Protein AF-A0A395D2Q2-F1 (afdb_monomer_lite)

Foldseek 3Di:
DDDDPQPFFKAFPVRHTDRPVVVVVVVAAEAEEADAPPDPVNVVCLVVLVVCCVPPVPRYHYEYEHNDQVRVVVRQVNVVVSVHPYGYIYGNVNSVVVVVVDD

pLDDT: mean 86.37, std 10.66, range [44.78, 95.06]

Structure (mmCIF, N/CA/C/O backbone):
data_AF-A0A395D2Q2-F1
#
_entry.id   AF-A0A395D2Q2-F1
#
loop_
_atom_site.group_PDB
_atom_site.id
_atom_site.type_symbol
_atom_site.label_atom_id
_atom_site.label_alt_id
_atom_site.label_comp_id
_atom_site.label_asym_id
_atom_site.label_entity_id
_atom_site.label_seq_id
_atom_site.pdbx_PDB_ins_code
_atom_site.Cartn_x
_atom_site.Cartn_y
_atom_site.Cartn_z
_atom_site.occupancy
_atom_site.B_iso_or_equiv
_atom_site.auth_seq_id
_atom_site.auth_comp_id
_atom_site.auth_asym_id
_atom_site.auth_atom_id
_atom_site.pdbx_PDB_model_num
ATOM 1 N N . MET A 1 1 ? -19.611 1.792 -16.789 1.00 51.69 1 MET A N 1
ATOM 2 C CA . MET A 1 1 ? -18.724 0.794 -16.148 1.00 51.69 1 MET A CA 1
ATOM 3 C C . MET A 1 1 ? -18.479 1.240 -14.713 1.00 51.69 1 MET A C 1
ATOM 5 O O . MET A 1 1 ? -18.199 2.417 -14.525 1.00 51.69 1 MET A O 1
ATOM 9 N N . LYS A 1 2 ? -18.656 0.374 -13.706 1.00 56.56 2 LYS A N 1
ATOM 10 C CA . LYS A 1 2 ? -18.313 0.705 -12.311 1.00 56.56 2 LYS A CA 1
ATOM 11 C C . LYS A 1 2 ? -16.907 0.176 -12.039 1.00 56.56 2 LYS A C 1
ATOM 13 O O . LYS A 1 2 ? -16.739 -1.032 -11.963 1.00 56.56 2 LYS A O 1
ATOM 18 N N . ALA A 1 3 ? -15.920 1.061 -11.932 1.00 78.12 3 ALA A N 1
ATOM 19 C CA . ALA A 1 3 ? -14.590 0.679 -11.470 1.00 78.12 3 ALA A CA 1
ATOM 20 C C . ALA A 1 3 ? -14.652 0.377 -9.963 1.00 78.12 3 ALA A C 1
ATOM 22 O O . ALA A 1 3 ? -15.213 1.167 -9.200 1.00 78.12 3 ALA A O 1
ATOM 23 N N . SER A 1 4 ? -14.118 -0.769 -9.537 1.00 85.81 4 SER A N 1
ATOM 24 C CA . SER A 1 4 ? -14.085 -1.187 -8.133 1.00 85.81 4 SER A CA 1
ATOM 25 C C . SER A 1 4 ? -12.688 -1.641 -7.740 1.00 85.81 4 SER A C 1
ATOM 27 O O . SER A 1 4 ? -12.074 -2.428 -8.454 1.00 85.81 4 SER A O 1
ATOM 29 N N . LEU A 1 5 ? -12.226 -1.227 -6.556 1.00 85.31 5 LEU A N 1
ATOM 30 C CA . LEU A 1 5 ? -10.975 -1.723 -5.971 1.00 85.31 5 LEU A CA 1
ATOM 31 C C . LEU A 1 5 ? -10.983 -3.249 -5.773 1.00 85.31 5 LEU A C 1
ATOM 33 O O . LEU A 1 5 ? -9.931 -3.869 -5.786 1.00 85.31 5 LEU A O 1
ATOM 37 N N . ARG A 1 6 ? -12.161 -3.876 -5.641 1.00 86.19 6 ARG A N 1
ATOM 38 C CA . ARG A 1 6 ? -12.294 -5.339 -5.503 1.00 86.19 6 ARG A CA 1
ATOM 39 C C . ARG A 1 6 ? -11.910 -6.114 -6.767 1.00 86.19 6 ARG A C 1
ATOM 41 O O . ARG A 1 6 ? -11.826 -7.331 -6.710 1.00 86.19 6 ARG A O 1
ATOM 48 N N . GLN A 1 7 ? -11.758 -5.431 -7.897 1.00 87.44 7 GLN A N 1
ATOM 49 C CA . GLN A 1 7 ? -11.493 -6.040 -9.202 1.00 87.44 7 GLN A CA 1
ATOM 50 C C . GLN A 1 7 ? -10.084 -5.715 -9.715 1.00 87.44 7 GLN A C 1
ATOM 52 O O . GLN A 1 7 ? -9.802 -5.926 -10.888 1.00 87.44 7 GLN A O 1
ATOM 57 N N . ILE A 1 8 ? -9.220 -5.154 -8.865 1.00 86.31 8 ILE A N 1
ATOM 58 C CA . ILE A 1 8 ? -7.845 -4.816 -9.233 1.00 86.31 8 ILE A CA 1
ATOM 59 C C . ILE A 1 8 ? -6.948 -6.010 -8.928 1.00 86.31 8 ILE A C 1
ATOM 61 O O . ILE A 1 8 ? -6.940 -6.510 -7.805 1.00 86.31 8 ILE A O 1
ATOM 65 N N . GLU A 1 9 ? -6.167 -6.422 -9.922 1.00 87.56 9 GLU A N 1
ATOM 66 C CA . GLU A 1 9 ? -5.121 -7.423 -9.752 1.00 87.56 9 GLU A CA 1
ATOM 67 C C . GLU A 1 9 ? -3.842 -6.756 -9.242 1.00 87.56 9 GLU A C 1
ATOM 69 O O . GLU A 1 9 ? -3.196 -5.967 -9.940 1.00 87.56 9 GLU A O 1
ATOM 74 N N . LEU A 1 10 ? -3.507 -7.069 -7.994 1.00 90.44 10 LEU A N 1
ATOM 75 C CA . LEU A 1 10 ? -2.259 -6.688 -7.352 1.00 90.44 10 LEU A CA 1
ATOM 76 C C . LEU A 1 10 ? -1.411 -7.930 -7.112 1.00 90.44 10 LEU A C 1
ATOM 78 O O . LEU A 1 10 ? -1.915 -9.055 -7.077 1.00 90.44 10 LEU A O 1
ATOM 82 N N . VAL A 1 11 ? -0.119 -7.715 -6.932 1.00 91.12 11 VAL A N 1
ATOM 83 C CA . VAL A 1 11 ? 0.859 -8.774 -6.702 1.00 91.12 11 VAL A CA 1
ATOM 84 C C . VAL A 1 11 ? 1.832 -8.365 -5.614 1.00 91.12 11 VAL A C 1
ATOM 86 O O . VAL A 1 11 ? 2.157 -7.185 -5.484 1.00 91.12 11 VAL A O 1
ATOM 89 N N . ASP A 1 12 ? 2.290 -9.339 -4.840 1.00 89.56 12 ASP A N 1
ATOM 90 C CA . ASP A 1 12 ? 3.228 -9.100 -3.750 1.00 89.56 12 ASP A CA 1
ATOM 91 C C . ASP A 1 12 ? 4.695 -9.108 -4.204 1.00 89.56 12 ASP A C 1
ATOM 93 O O . ASP A 1 12 ? 5.014 -9.310 -5.378 1.00 89.56 12 ASP A O 1
ATOM 97 N N . GLU A 1 13 ? 5.611 -8.918 -3.250 1.00 86.44 13 GLU A N 1
ATOM 98 C CA . GLU A 1 13 ? 7.060 -8.931 -3.502 1.00 86.44 13 GLU A CA 1
ATOM 99 C C . GLU A 1 13 ? 7.567 -10.253 -4.118 1.00 86.44 13 GLU A C 1
ATOM 101 O O . GLU A 1 13 ? 8.651 -10.279 -4.700 1.00 86.44 13 GLU A O 1
ATOM 106 N N . SER A 1 14 ? 6.816 -11.352 -3.980 1.00 86.75 14 SER A N 1
ATOM 107 C CA . SER A 1 14 ? 7.123 -12.658 -4.578 1.00 86.75 14 SER A CA 1
ATOM 108 C C . SER A 1 14 ? 6.455 -12.872 -5.940 1.00 86.75 14 SER A C 1
ATOM 110 O O . SER A 1 14 ? 6.799 -13.814 -6.655 1.00 86.75 14 SER A O 1
ATOM 112 N N . GLY A 1 15 ? 5.523 -11.991 -6.316 1.00 86.75 15 GLY A N 1
ATOM 113 C CA . GLY A 1 15 ? 4.748 -12.061 -7.556 1.00 86.75 15 GLY A CA 1
ATOM 114 C C . GLY A 1 15 ? 3.492 -12.888 -7.437 1.00 86.75 15 GLY A C 1
ATOM 115 O O . GLY A 1 15 ? 2.823 -13.129 -8.444 1.00 86.75 15 GLY A O 1
ATOM 116 N N . ALA A 1 16 ? 3.181 -13.341 -6.227 1.00 89.12 16 ALA A N 1
ATOM 117 C CA . ALA A 1 16 ? 1.928 -14.001 -5.955 1.00 89.12 16 ALA A CA 1
ATOM 118 C C . ALA A 1 16 ? 0.800 -12.974 -6.032 1.00 89.12 16 ALA A C 1
ATOM 120 O O . ALA A 1 16 ? 0.963 -11.813 -5.654 1.00 89.12 16 ALA A O 1
ATOM 121 N N . THR A 1 17 ? -0.357 -13.410 -6.521 1.00 90.69 17 THR A N 1
ATOM 122 C CA . THR A 1 17 ? -1.556 -12.575 -6.544 1.00 90.69 17 THR A CA 1
ATOM 123 C C . THR A 1 17 ? -1.932 -12.160 -5.126 1.00 90.69 17 THR A C 1
ATOM 125 O O . THR A 1 17 ? -2.102 -12.999 -4.241 1.00 90.69 17 THR A O 1
ATOM 128 N N . TYR A 1 18 ? -2.094 -10.857 -4.932 1.00 91.12 18 TYR A N 1
ATOM 129 C CA . TYR A 1 18 ? -2.566 -10.262 -3.697 1.00 91.12 18 TYR A CA 1
ATOM 130 C C . TYR A 1 18 ? -4.083 -10.063 -3.763 1.00 91.12 18 TYR A C 1
ATOM 132 O O . TYR A 1 18 ? -4.588 -9.245 -4.536 1.00 91.12 18 TYR A O 1
ATOM 140 N N . ASP A 1 19 ? -4.824 -10.810 -2.942 1.00 91.25 19 ASP A N 1
ATOM 141 C CA . ASP A 1 19 ? -6.286 -10.746 -2.907 1.00 91.25 19 ASP A CA 1
ATOM 142 C C . ASP A 1 19 ? -6.780 -9.532 -2.099 1.00 91.25 19 ASP A C 1
ATOM 144 O O . ASP A 1 19 ? -7.103 -9.604 -0.905 1.00 91.25 19 ASP A O 1
ATOM 148 N N . LEU A 1 20 ? -6.853 -8.382 -2.775 1.00 91.50 20 LEU A N 1
ATOM 149 C CA . LEU A 1 20 ? -7.393 -7.154 -2.193 1.00 91.50 20 LEU A CA 1
ATOM 150 C C . LEU A 1 20 ? -8.878 -7.306 -1.822 1.00 91.50 20 LEU A C 1
ATOM 152 O O . LEU A 1 20 ? -9.333 -6.710 -0.845 1.00 91.50 20 LEU A O 1
ATOM 156 N N . ALA A 1 21 ? -9.651 -8.110 -2.556 1.00 92.12 21 ALA A N 1
ATOM 157 C CA . ALA A 1 21 ? -11.069 -8.304 -2.273 1.00 92.12 21 ALA A CA 1
ATOM 158 C C . ALA A 1 21 ? -11.290 -9.042 -0.944 1.00 92.12 21 ALA A C 1
ATOM 160 O O . ALA A 1 21 ? -12.174 -8.643 -0.175 1.00 92.12 21 ALA A O 1
ATOM 161 N N . ALA A 1 22 ? -10.470 -10.054 -0.650 1.00 92.31 22 ALA A N 1
ATOM 162 C CA . ALA A 1 22 ? -10.471 -10.760 0.626 1.00 92.31 22 ALA A CA 1
ATOM 163 C C . ALA A 1 22 ? -10.077 -9.839 1.787 1.00 92.31 22 ALA A C 1
ATOM 165 O O . ALA A 1 22 ? -10.750 -9.840 2.821 1.00 92.31 22 ALA A O 1
ATOM 166 N N . LEU A 1 23 ? -9.057 -8.989 1.614 1.00 91.88 23 LEU A N 1
ATOM 167 C CA . LEU A 1 23 ? -8.681 -8.005 2.635 1.00 91.88 23 LEU A CA 1
ATOM 168 C C . LEU A 1 23 ? -9.848 -7.059 2.959 1.00 91.88 23 LEU A C 1
ATOM 170 O O . LEU A 1 23 ? -10.174 -6.842 4.126 1.00 91.88 23 LEU A O 1
ATOM 174 N N . LEU A 1 24 ? -10.521 -6.542 1.926 1.00 91.62 24 LEU A N 1
ATOM 175 C CA . LEU A 1 24 ? -11.680 -5.653 2.053 1.00 91.62 24 LEU A CA 1
ATOM 176 C C . LEU A 1 24 ? -12.913 -6.338 2.675 1.00 91.62 24 LEU A C 1
ATOM 178 O O . LEU A 1 24 ? -13.852 -5.652 3.085 1.00 91.62 24 LEU A O 1
ATOM 182 N N . ALA A 1 25 ? -12.964 -7.672 2.720 1.00 92.50 25 ALA A N 1
ATOM 183 C CA . ALA A 1 25 ? -14.092 -8.422 3.272 1.00 92.50 25 ALA A CA 1
ATOM 184 C C . ALA A 1 25 ? -14.077 -8.503 4.809 1.00 92.50 25 ALA A C 1
ATOM 186 O O . ALA A 1 25 ? -15.110 -8.792 5.407 1.00 92.50 25 ALA A O 1
ATOM 187 N N . ASN A 1 26 ? -12.951 -8.196 5.465 1.00 90.94 26 ASN A N 1
ATOM 188 C CA . ASN A 1 26 ? -12.825 -8.283 6.926 1.00 90.94 26 ASN A CA 1
ATOM 189 C C . ASN A 1 26 ? -13.556 -7.165 7.704 1.00 90.94 26 ASN A C 1
ATOM 191 O O . ASN A 1 26 ? -13.504 -7.136 8.933 1.00 90.94 26 ASN A O 1
ATOM 195 N N . GLY A 1 27 ? -14.206 -6.229 7.001 1.00 88.88 27 GLY A N 1
ATOM 196 C CA . GLY A 1 27 ? -15.002 -5.143 7.579 1.00 88.88 27 GLY A CA 1
ATOM 197 C C . GLY A 1 27 ? -14.200 -3.957 8.126 1.00 88.88 27 GLY A C 1
ATOM 198 O O . GLY A 1 27 ? -14.801 -2.969 8.546 1.00 88.88 27 GLY A O 1
ATOM 199 N N . LYS A 1 28 ? -12.861 -4.005 8.112 1.00 91.31 28 LYS A N 1
ATOM 200 C CA . LYS A 1 28 ? -12.027 -2.878 8.549 1.00 91.31 28 LYS A CA 1
ATOM 201 C C . LYS A 1 28 ? -11.958 -1.795 7.465 1.00 91.31 28 LYS A C 1
ATOM 203 O O . LYS A 1 28 ? -11.846 -2.120 6.277 1.00 91.31 28 LYS A O 1
ATOM 208 N N . PRO A 1 29 ? -11.941 -0.504 7.846 1.00 91.62 29 PRO A N 1
ATOM 209 C CA . PRO A 1 29 ? -11.571 0.568 6.931 1.00 91.62 29 PRO A CA 1
ATOM 210 C C . PRO A 1 29 ? -10.228 0.260 6.269 1.00 91.62 29 PRO A C 1
ATOM 212 O O . PRO A 1 29 ? -9.287 -0.181 6.934 1.00 91.62 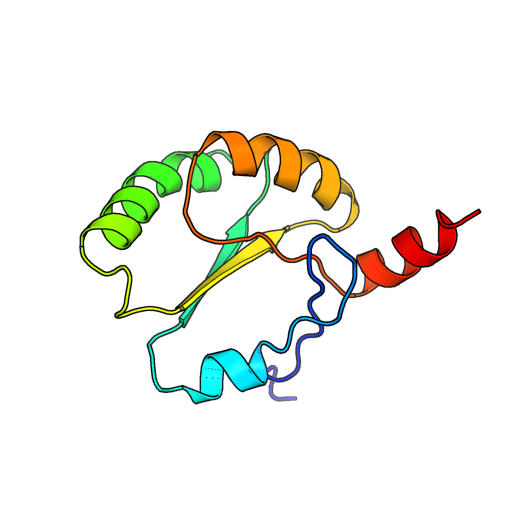29 PRO A O 1
ATOM 215 N N . THR A 1 30 ? -10.151 0.470 4.957 1.00 91.31 30 THR A N 1
ATOM 216 C CA . THR A 1 30 ? -8.957 0.155 4.170 1.00 91.31 30 THR A CA 1
ATOM 217 C C . THR A 1 30 ? -8.430 1.409 3.500 1.00 91.31 30 THR A C 1
ATOM 219 O O . THR A 1 30 ? -9.139 2.045 2.722 1.00 91.31 30 THR A O 1
ATOM 222 N N . LEU A 1 31 ? -7.181 1.749 3.804 1.00 91.19 31 LEU A N 1
ATOM 223 C CA . LEU A 1 31 ? -6.423 2.784 3.122 1.00 91.19 31 LEU A CA 1
ATOM 224 C C . LEU A 1 31 ? -5.570 2.124 2.040 1.00 91.19 31 LEU A C 1
ATOM 226 O O . LEU A 1 31 ? -4.645 1.377 2.352 1.00 91.19 31 LEU A O 1
ATOM 230 N N . VAL A 1 32 ? -5.873 2.421 0.780 1.00 91.75 32 VAL A N 1
ATOM 231 C CA . VAL A 1 32 ? -5.005 2.088 -0.353 1.00 91.75 32 VAL A CA 1
ATOM 232 C C . VAL A 1 32 ? -4.260 3.358 -0.734 1.00 91.75 32 VAL A C 1
ATOM 234 O O . VAL A 1 32 ? -4.893 4.361 -1.057 1.00 91.75 32 VAL A O 1
ATOM 237 N N . THR A 1 33 ? -2.934 3.332 -0.664 1.00 91.12 33 THR A N 1
ATOM 238 C CA . THR A 1 33 ? -2.085 4.481 -0.994 1.00 91.12 33 THR A CA 1
ATOM 239 C C . THR A 1 33 ? -1.211 4.166 -2.199 1.00 91.12 33 THR A C 1
ATOM 241 O O . THR A 1 33 ? -0.553 3.127 -2.252 1.00 91.12 33 THR A O 1
ATOM 244 N N . LEU A 1 34 ? -1.239 5.067 -3.180 1.00 93.06 34 LEU A N 1
ATOM 245 C CA . LEU A 1 34 ? -0.329 5.037 -4.315 1.00 93.06 34 LEU A CA 1
ATOM 246 C C . LEU A 1 34 ? 0.969 5.723 -3.899 1.00 93.06 34 LEU A C 1
ATOM 248 O O . LEU A 1 34 ? 0.955 6.881 -3.481 1.00 93.06 34 LEU A O 1
ATOM 252 N N . TRP A 1 35 ? 2.084 5.013 -4.002 1.00 94.75 35 TRP A N 1
ATOM 253 C CA . TRP A 1 35 ? 3.366 5.466 -3.484 1.00 94.75 35 TRP A CA 1
ATOM 254 C C . TRP A 1 35 ? 4.466 5.327 -4.532 1.00 94.75 35 TRP A C 1
ATOM 256 O O . TRP A 1 35 ? 4.475 4.382 -5.316 1.00 94.75 35 TRP A O 1
ATOM 266 N N . ALA A 1 36 ? 5.409 6.267 -4.534 1.00 95.06 36 ALA A N 1
ATOM 267 C CA . ALA A 1 36 ? 6.597 6.197 -5.373 1.00 95.06 36 ALA A CA 1
ATOM 268 C C . ALA A 1 36 ? 7.803 6.831 -4.681 1.00 95.06 36 ALA A C 1
ATOM 270 O O . ALA A 1 36 ? 7.678 7.804 -3.930 1.00 95.06 36 ALA A O 1
ATOM 271 N N . HIS A 1 37 ? 8.994 6.337 -4.994 1.00 94.12 37 HIS A N 1
ATOM 272 C CA . HIS A 1 37 ? 10.236 6.800 -4.391 1.00 94.12 37 HIS A CA 1
ATOM 273 C C . HIS A 1 37 ? 10.562 8.262 -4.710 1.00 94.12 37 HIS A C 1
ATOM 275 O O . HIS A 1 37 ? 11.236 8.931 -3.927 1.00 94.12 37 HIS A O 1
ATOM 281 N N . TRP A 1 38 ? 10.118 8.754 -5.865 1.00 93.50 38 TRP A N 1
ATOM 282 C CA . TRP A 1 38 ? 10.343 10.118 -6.343 1.00 93.50 38 TRP A CA 1
ATOM 283 C C . TRP A 1 38 ? 9.257 11.090 -5.871 1.00 93.50 38 TRP A C 1
ATOM 285 O O . TRP A 1 38 ? 9.368 12.289 -6.108 1.00 93.50 38 TRP A O 1
ATOM 295 N N . CYS A 1 39 ? 8.204 10.597 -5.214 1.00 94.69 39 CYS A N 1
ATOM 296 C CA . CYS A 1 39 ? 7.054 11.398 -4.818 1.00 94.69 39 CYS A CA 1
ATOM 297 C C . CYS A 1 39 ? 7.307 12.076 -3.455 1.00 94.69 39 CYS A C 1
ATOM 299 O O . CYS A 1 39 ? 7.297 11.398 -2.423 1.00 94.69 39 CYS A O 1
ATOM 301 N N . PRO A 1 40 ? 7.498 13.409 -3.402 1.00 93.56 40 PRO A N 1
ATOM 302 C CA . PRO A 1 40 ? 7.820 14.103 -2.153 1.00 93.56 40 PRO A CA 1
ATOM 303 C C . PRO A 1 40 ? 6.670 14.047 -1.139 1.00 93.56 40 PRO A C 1
ATOM 305 O O . PRO A 1 40 ? 6.909 13.853 0.052 1.00 93.56 40 PRO A O 1
ATOM 308 N N . ASN A 1 41 ? 5.421 14.133 -1.606 1.00 93.88 41 ASN A N 1
ATOM 309 C CA . ASN A 1 41 ? 4.241 14.025 -0.743 1.00 93.88 41 ASN A CA 1
ATOM 310 C C . ASN A 1 41 ? 4.160 12.640 -0.090 1.00 93.88 41 ASN A C 1
ATOM 312 O O . ASN A 1 41 ? 3.967 12.530 1.116 1.00 93.88 41 ASN A O 1
ATOM 316 N N . CYS A 1 42 ? 4.431 11.591 -0.866 1.00 92.94 42 CYS A N 1
ATOM 317 C CA . CYS A 1 42 ? 4.440 10.212 -0.396 1.00 92.94 42 CYS A CA 1
ATOM 318 C C . CYS A 1 42 ? 5.496 9.986 0.703 1.00 92.94 42 CYS A C 1
ATOM 320 O O . CYS A 1 42 ? 5.284 9.222 1.646 1.00 92.94 42 CYS A O 1
ATOM 322 N N . GLN A 1 43 ? 6.640 10.674 0.620 1.00 91.50 43 GLN A N 1
ATOM 323 C CA . GLN A 1 43 ? 7.651 10.650 1.677 1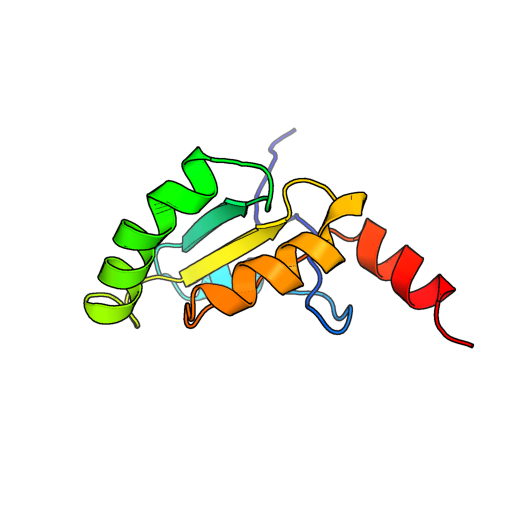.00 91.50 43 GLN A CA 1
ATOM 324 C C . GLN A 1 43 ? 7.185 11.422 2.921 1.00 91.50 43 GLN A C 1
ATOM 326 O O . GLN A 1 43 ? 7.324 10.911 4.034 1.00 91.50 43 GLN A O 1
ATOM 331 N N . ALA A 1 44 ? 6.583 12.604 2.747 1.00 92.94 44 ALA A N 1
ATOM 332 C CA . ALA A 1 44 ? 6.066 13.428 3.842 1.00 92.94 44 ALA A CA 1
ATOM 333 C C . ALA A 1 44 ? 4.945 12.730 4.641 1.00 92.94 44 ALA A C 1
ATOM 335 O O . ALA A 1 44 ? 4.912 12.809 5.872 1.00 92.94 44 ALA A O 1
ATOM 336 N N . GLU A 1 45 ? 4.079 11.967 3.969 1.00 92.56 45 GLU A N 1
ATOM 337 C CA . GLU A 1 45 ? 2.989 11.194 4.586 1.00 92.56 45 GLU A CA 1
ATOM 338 C C . GLU A 1 45 ? 3.479 10.108 5.557 1.00 92.56 45 GLU A C 1
ATOM 340 O O . GLU A 1 45 ? 2.751 9.706 6.471 1.00 92.56 45 GLU A O 1
ATOM 345 N N . THR A 1 46 ? 4.735 9.667 5.427 1.00 89.44 46 THR A N 1
ATOM 346 C CA . THR A 1 46 ? 5.325 8.608 6.263 1.00 89.44 46 THR A CA 1
ATOM 347 C C . THR A 1 46 ? 5.201 8.901 7.758 1.00 89.44 46 THR A C 1
ATOM 349 O O . THR A 1 46 ? 4.991 7.984 8.556 1.00 89.44 46 THR A O 1
ATOM 352 N N . ALA A 1 47 ? 5.319 10.167 8.170 1.00 90.88 47 ALA A N 1
ATOM 353 C CA . ALA A 1 47 ? 5.181 10.544 9.576 1.00 90.88 47 ALA A CA 1
ATOM 354 C C . ALA A 1 47 ? 3.772 10.232 10.115 1.00 90.88 47 ALA A C 1
ATOM 356 O O . ALA A 1 47 ? 3.631 9.656 11.196 1.00 90.88 47 ALA A O 1
ATOM 357 N N . GLY A 1 48 ? 2.732 10.538 9.334 1.00 91.44 48 GLY A N 1
ATOM 358 C CA . GLY A 1 48 ? 1.347 10.204 9.668 1.00 91.44 48 GLY A CA 1
ATOM 359 C C . GLY A 1 48 ? 1.109 8.695 9.681 1.00 91.44 48 GLY A C 1
ATOM 360 O O . GLY A 1 48 ? 0.516 8.166 10.621 1.00 91.44 48 GLY A O 1
ATOM 361 N N . LEU A 1 49 ? 1.660 7.978 8.701 1.00 91.19 49 LEU A N 1
ATOM 362 C CA . LEU A 1 49 ? 1.562 6.519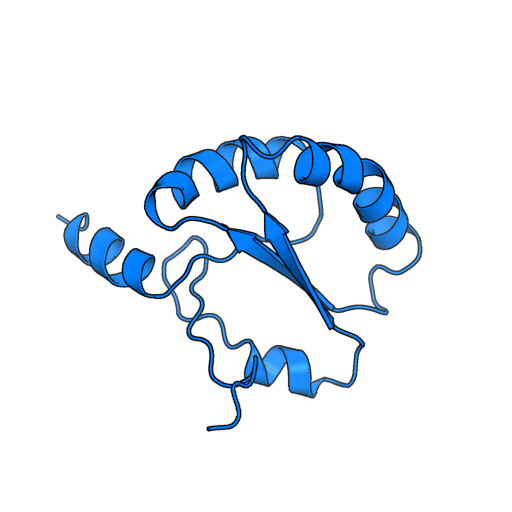 8.601 1.00 91.19 49 LEU A CA 1
ATOM 363 C C . LEU A 1 49 ? 2.210 5.806 9.797 1.00 91.19 49 LEU A C 1
ATOM 365 O O . LEU A 1 49 ? 1.637 4.857 10.329 1.00 91.19 49 LEU A O 1
ATOM 369 N N . LYS A 1 50 ? 3.351 6.300 10.295 1.00 91.75 50 LYS A N 1
ATOM 370 C CA . LYS A 1 50 ? 3.972 5.801 11.537 1.00 91.75 50 LYS A CA 1
ATOM 371 C C . LYS A 1 50 ? 3.076 6.010 12.754 1.00 91.75 50 LYS A C 1
ATOM 373 O O . LYS A 1 50 ? 3.020 5.145 13.625 1.00 91.75 50 LYS A O 1
ATOM 378 N N . THR A 1 51 ? 2.367 7.133 12.821 1.00 91.94 51 THR A N 1
ATOM 379 C CA . THR A 1 51 ? 1.397 7.386 13.892 1.00 91.94 51 THR A CA 1
ATOM 380 C C . THR A 1 51 ? 0.235 6.402 13.811 1.00 91.94 51 THR A C 1
ATOM 382 O O . THR A 1 51 ? -0.068 5.760 14.814 1.00 91.94 51 THR A O 1
ATOM 385 N N . ILE A 1 52 ? -0.341 6.192 12.622 1.00 89.31 52 ILE A N 1
ATOM 386 C CA . ILE A 1 52 ? -1.411 5.204 12.396 1.00 89.31 52 ILE A CA 1
ATOM 387 C C . ILE A 1 52 ? -0.946 3.798 12.789 1.00 89.31 52 ILE A C 1
ATOM 389 O O . ILE A 1 52 ? -1.668 3.086 13.486 1.00 89.31 52 ILE A O 1
ATOM 393 N N . ALA A 1 53 ? 0.273 3.409 12.412 1.00 89.56 53 ALA A N 1
ATOM 394 C CA . ALA A 1 53 ? 0.839 2.110 12.764 1.00 89.56 53 ALA A CA 1
ATOM 395 C C . ALA A 1 53 ? 0.915 1.901 14.285 1.00 89.56 53 ALA A C 1
ATOM 397 O O . ALA A 1 53 ? 0.706 0.793 14.762 1.00 89.56 53 ALA A O 1
ATOM 398 N N . ARG A 1 54 ? 1.186 2.960 15.057 1.00 90.62 54 ARG A N 1
ATOM 399 C CA . ARG A 1 54 ? 1.303 2.888 16.522 1.00 90.62 54 ARG A CA 1
ATOM 400 C C . ARG A 1 54 ? -0.046 2.934 17.235 1.00 90.62 54 ARG A C 1
ATOM 402 O O . ARG A 1 54 ? -0.233 2.229 18.218 1.00 90.62 54 ARG A O 1
ATOM 409 N N . THR A 1 55 ? -0.977 3.765 16.773 1.00 91.00 55 THR A N 1
ATOM 410 C CA . THR A 1 55 ? -2.241 4.037 17.486 1.00 91.00 55 THR A CA 1
ATOM 411 C C . THR A 1 55 ? -3.412 3.189 16.992 1.00 91.00 55 THR A C 1
ATOM 413 O O . THR A 1 55 ? -4.388 2.985 17.718 1.00 91.00 55 THR A O 1
ATOM 416 N N . CYS A 1 56 ? -3.317 2.672 15.766 1.00 85.75 56 CYS A N 1
ATOM 417 C CA . CYS A 1 56 ? -4.414 2.041 15.038 1.00 85.75 56 CYS A CA 1
ATOM 418 C C . CYS A 1 56 ? -4.023 0.713 14.368 1.00 85.75 56 CYS A C 1
ATOM 420 O O . CYS A 1 56 ? -4.778 0.253 13.513 1.00 85.75 56 CYS A O 1
ATOM 422 N N . ALA A 1 57 ? -2.909 0.078 14.767 1.00 74.62 57 ALA A N 1
ATOM 423 C CA . ALA A 1 57 ? -2.326 -1.117 14.131 1.00 74.62 57 ALA A CA 1
ATOM 424 C C . ALA A 1 57 ? -3.352 -2.177 13.687 1.00 74.62 57 ALA A C 1
ATOM 426 O O . ALA A 1 57 ? -3.275 -2.701 12.582 1.00 74.62 57 ALA A O 1
ATOM 427 N N . ASN A 1 58 ? -4.352 -2.452 14.531 1.00 82.38 58 ASN A N 1
ATOM 428 C CA . ASN A 1 58 ? -5.337 -3.512 14.299 1.00 82.38 58 ASN A CA 1
ATOM 429 C C . ASN A 1 58 ? -6.709 -3.008 13.829 1.00 82.38 58 ASN A C 1
ATOM 431 O O . ASN A 1 58 ? -7.618 -3.820 13.643 1.00 82.38 58 ASN A O 1
ATOM 435 N N . LYS A 1 59 ? -6.874 -1.694 13.642 1.00 89.00 59 LYS A N 1
ATOM 436 C CA . LYS A 1 59 ? -8.152 -1.053 13.296 1.00 89.00 59 LYS A CA 1
ATOM 437 C C . LYS A 1 59 ? -8.320 -0.800 11.796 1.00 89.00 59 LYS A C 1
ATOM 439 O O . LYS A 1 59 ? -9.452 -0.673 11.350 1.00 89.00 59 LYS A O 1
ATOM 444 N N . TRP A 1 60 ? -7.223 -0.725 11.043 1.00 90.44 60 TRP A N 1
ATOM 445 C CA . TRP A 1 60 ? -7.220 -0.393 9.617 1.00 90.44 60 TRP A CA 1
ATOM 446 C C . TRP A 1 60 ? -6.460 -1.450 8.822 1.00 90.44 60 TRP A C 1
ATOM 448 O O . TRP A 1 60 ? -5.457 -1.981 9.298 1.00 90.44 60 TRP A O 1
ATOM 458 N N . ASN A 1 61 ? -6.908 -1.710 7.598 1.00 91.31 61 ASN A N 1
ATOM 459 C CA . ASN A 1 61 ? -6.053 -2.303 6.579 1.00 91.31 61 ASN A CA 1
ATOM 460 C C . ASN A 1 61 ? -5.302 -1.156 5.886 1.00 91.31 61 ASN A C 1
ATOM 462 O O . ASN A 1 61 ? -5.916 -0.148 5.530 1.00 91.31 61 ASN A O 1
ATOM 466 N N . VAL A 1 62 ? -3.995 -1.289 5.683 1.00 91.88 62 VAL A N 1
ATOM 467 C CA . VAL A 1 62 ? -3.205 -0.314 4.921 1.00 91.88 62 VAL A CA 1
ATOM 468 C C . VAL A 1 62 ? -2.428 -1.072 3.858 1.00 91.88 62 VAL A C 1
ATOM 470 O O . VAL A 1 62 ? -1.707 -2.014 4.180 1.00 91.88 62 VAL A O 1
ATOM 473 N N . VAL A 1 63 ? -2.612 -0.667 2.606 1.00 92.69 63 VAL A N 1
ATOM 474 C CA . VAL A 1 63 ? -2.014 -1.294 1.425 1.00 92.69 63 VAL A CA 1
ATOM 475 C C . VAL A 1 63 ? -1.281 -0.216 0.646 1.00 92.69 63 VAL A C 1
ATOM 477 O O . VAL A 1 63 ? -1.893 0.767 0.225 1.00 92.69 63 VAL A O 1
ATOM 480 N N . PHE A 1 64 ? 0.023 -0.396 0.460 1.00 94.38 64 PHE A N 1
ATOM 481 C CA . PHE A 1 64 ? 0.805 0.450 -0.432 1.00 94.38 64 PHE A CA 1
ATOM 482 C C . PHE A 1 64 ? 0.816 -0.185 -1.808 1.00 94.38 64 PHE A C 1
ATOM 484 O O . PHE A 1 64 ? 1.032 -1.385 -1.924 1.00 94.38 64 PHE A O 1
ATOM 491 N N . VAL A 1 65 ? 0.606 0.613 -2.844 1.00 94.00 65 VAL A N 1
ATOM 492 C CA . VAL A 1 65 ? 0.690 0.171 -4.233 1.00 94.00 65 VAL A CA 1
ATOM 493 C C . VAL A 1 65 ? 1.683 1.075 -4.942 1.00 94.00 65 VAL A C 1
ATOM 495 O O . VAL A 1 65 ? 1.576 2.299 -4.844 1.00 94.00 65 VAL A O 1
ATOM 498 N N . SER A 1 66 ? 2.660 0.499 -5.640 1.00 93.62 66 SER A N 1
ATOM 499 C CA . SER A 1 66 ? 3.575 1.315 -6.443 1.00 93.62 66 SER A CA 1
ATOM 500 C C . SER A 1 66 ? 2.797 2.052 -7.533 1.00 93.62 66 SER A C 1
ATOM 502 O O . SER A 1 66 ? 2.036 1.454 -8.296 1.00 93.62 66 SER A O 1
ATOM 504 N N . SER A 1 67 ? 2.998 3.367 -7.617 1.00 91.31 67 SER A N 1
ATOM 505 C CA . SER A 1 67 ? 2.320 4.222 -8.596 1.00 91.31 67 SER A CA 1
ATOM 506 C C . SER A 1 67 ? 2.728 3.909 -10.033 1.00 91.31 67 SER A C 1
ATOM 508 O O . SER A 1 67 ? 1.989 4.226 -10.967 1.00 91.31 67 SER A O 1
ATOM 510 N N . ARG A 1 68 ? 3.914 3.318 -10.233 1.00 87.75 68 ARG A N 1
ATOM 511 C CA . ARG A 1 68 ? 4.428 2.980 -11.556 1.00 87.75 68 ARG A CA 1
ATOM 512 C C . ARG A 1 68 ? 5.096 1.618 -11.546 1.00 87.75 68 ARG A C 1
ATOM 514 O O . ARG A 1 68 ? 6.126 1.412 -10.921 1.00 87.75 68 ARG A O 1
ATOM 521 N N . PHE A 1 69 ? 4.586 0.745 -12.405 1.00 79.81 69 PHE A N 1
ATOM 522 C CA . PHE A 1 69 ? 5.115 -0.597 -12.608 1.00 79.81 69 PHE A CA 1
ATOM 523 C C . PHE A 1 69 ? 6.655 -0.655 -12.770 1.00 79.81 69 PHE A C 1
ATOM 525 O O . PHE A 1 69 ? 7.320 -1.451 -12.112 1.00 79.81 69 PHE A O 1
ATOM 532 N N . GLY A 1 70 ? 7.227 0.208 -13.618 1.00 85.00 70 GLY A N 1
ATOM 533 C CA . GLY A 1 70 ? 8.670 0.227 -13.887 1.00 85.00 70 GLY A CA 1
ATOM 534 C 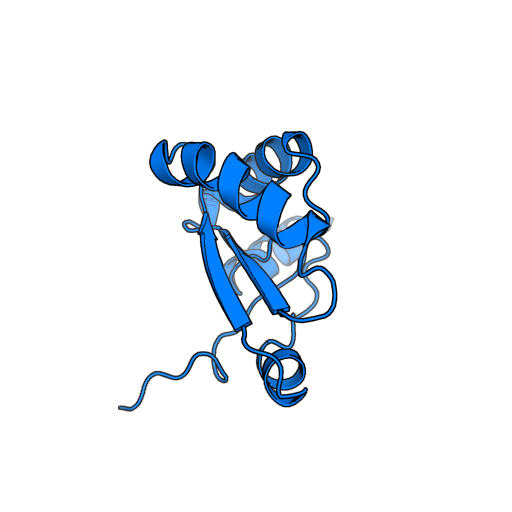C . GLY A 1 70 ? 9.549 0.613 -12.693 1.00 85.00 70 GLY A C 1
ATOM 535 O O . GLY A 1 70 ? 10.736 0.304 -12.712 1.00 85.00 70 GLY A O 1
ATOM 536 N N . ASP A 1 71 ? 8.969 1.230 -11.662 1.00 90.56 71 ASP A N 1
ATOM 537 C CA . ASP A 1 71 ? 9.700 1.746 -10.505 1.00 90.56 71 ASP A CA 1
ATOM 538 C C . ASP A 1 71 ? 9.594 0.802 -9.294 1.00 90.56 71 ASP A C 1
ATOM 540 O O . ASP A 1 71 ? 10.281 1.021 -8.300 1.00 90.56 71 ASP A O 1
ATOM 544 N N . TYR A 1 72 ? 8.797 -0.277 -9.365 1.00 90.50 72 TYR A N 1
ATOM 545 C CA . TYR A 1 72 ? 8.447 -1.118 -8.209 1.00 90.50 72 TYR A CA 1
ATOM 546 C C . TYR A 1 72 ? 9.658 -1.613 -7.403 1.00 90.50 72 TYR A C 1
ATOM 548 O O . TYR A 1 72 ? 9.660 -1.539 -6.177 1.00 90.50 72 TYR A O 1
ATOM 556 N N . ALA A 1 73 ? 10.721 -2.078 -8.066 1.00 89.56 73 ALA A N 1
ATOM 557 C CA . ALA A 1 73 ? 11.919 -2.557 -7.372 1.00 89.56 73 ALA A CA 1
ATOM 558 C C . ALA A 1 73 ? 12.641 -1.438 -6.593 1.00 89.56 73 ALA A C 1
ATOM 560 O O . ALA A 1 73 ? 13.110 -1.642 -5.465 1.00 89.56 73 ALA A O 1
ATOM 561 N N . GLU A 1 74 ? 12.720 -0.240 -7.175 1.00 92.81 74 GLU A N 1
ATOM 562 C CA . GLU A 1 74 ? 13.285 0.926 -6.499 1.00 92.81 74 GLU A CA 1
ATOM 563 C C . GLU A 1 74 ? 12.354 1.419 -5.389 1.00 92.81 74 GLU A C 1
ATOM 565 O O . GLU A 1 74 ? 12.818 1.728 -4.286 1.00 92.81 74 GLU A O 1
ATOM 570 N N . ASP A 1 75 ? 11.047 1.414 -5.645 1.00 93.81 75 ASP A N 1
ATOM 571 C CA . ASP A 1 75 ? 10.032 1.795 -4.679 1.00 93.81 75 ASP A CA 1
ATOM 572 C C . ASP A 1 75 ? 10.102 0.909 -3.438 1.00 93.81 75 ASP A C 1
ATOM 574 O O . ASP A 1 75 ? 10.245 1.434 -2.336 1.00 93.81 75 ASP A O 1
ATOM 578 N N . LEU A 1 76 ? 10.139 -0.417 -3.605 1.00 92.12 76 LEU A N 1
ATOM 579 C CA . LEU A 1 76 ? 10.340 -1.378 -2.519 1.00 92.12 76 LEU A CA 1
ATOM 580 C C . LEU A 1 76 ? 11.608 -1.089 -1.717 1.00 92.12 76 LEU A C 1
ATOM 582 O O . LEU A 1 76 ? 11.592 -1.067 -0.482 1.00 92.12 76 LEU A O 1
ATOM 586 N N . THR A 1 77 ? 12.718 -0.858 -2.417 1.00 93.00 77 THR A N 1
ATOM 587 C CA . THR A 1 77 ? 14.023 -0.623 -1.792 1.00 93.00 77 THR A CA 1
ATOM 588 C C . THR A 1 77 ? 14.007 0.636 -0.931 1.00 93.00 77 THR A C 1
ATOM 590 O O . THR A 1 77 ? 14.556 0.639 0.176 1.00 93.00 77 THR A O 1
ATOM 593 N N . LYS A 1 78 ? 13.378 1.717 -1.406 1.00 93.12 78 LYS A N 1
ATOM 594 C CA . LYS A 1 78 ? 13.259 2.961 -0.632 1.00 93.12 78 LYS A CA 1
ATOM 595 C C . LYS A 1 78 ? 12.208 2.828 0.465 1.00 93.12 78 LYS A C 1
ATOM 597 O O . LYS A 1 78 ? 12.452 3.277 1.582 1.00 93.12 78 LYS A O 1
ATOM 602 N N . PHE A 1 79 ? 11.094 2.162 0.184 1.00 93.06 79 PHE A N 1
ATOM 603 C CA . PHE A 1 79 ? 9.983 1.993 1.109 1.00 93.06 79 PHE A CA 1
ATOM 604 C C . PHE A 1 79 ? 10.389 1.246 2.385 1.00 93.06 79 PHE A C 1
ATOM 606 O O . PHE A 1 79 ? 10.103 1.702 3.494 1.00 93.06 79 PHE A O 1
ATOM 613 N N . LYS A 1 80 ? 11.162 0.158 2.253 1.00 91.94 80 LYS A N 1
ATOM 614 C CA . LYS A 1 80 ? 11.672 -0.629 3.392 1.00 91.94 80 LYS A CA 1
ATOM 615 C C . LYS A 1 80 ? 12.475 0.209 4.397 1.00 91.94 80 LYS A C 1
ATOM 617 O O . LYS A 1 80 ? 12.469 -0.092 5.588 1.00 91.94 80 LYS A O 1
ATOM 622 N N . ARG A 1 81 ? 13.103 1.309 3.961 1.00 91.75 81 ARG A N 1
ATOM 623 C CA . ARG A 1 81 ? 13.871 2.216 4.839 1.00 91.75 81 ARG A CA 1
ATOM 624 C C . ARG A 1 81 ? 12.995 2.982 5.827 1.00 91.75 81 ARG A C 1
ATOM 626 O O . ARG A 1 81 ? 13.498 3.446 6.847 1.00 91.75 81 ARG A O 1
ATOM 633 N N . PHE A 1 82 ? 11.695 3.117 5.562 1.00 90.19 82 PHE A N 1
ATOM 634 C CA . PHE A 1 82 ? 10.790 3.821 6.468 1.00 90.19 82 PHE A CA 1
ATOM 635 C C . PHE A 1 82 ? 10.373 2.988 7.682 1.0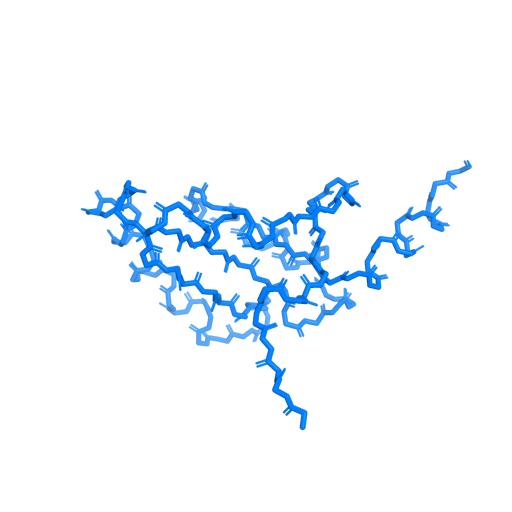0 90.19 82 PHE A C 1
ATOM 637 O O . PHE A 1 82 ? 9.881 3.573 8.652 1.00 90.19 82 PHE A O 1
ATOM 644 N N . GLY A 1 83 ? 10.599 1.667 7.663 1.00 89.94 83 GLY A N 1
ATOM 645 C CA . GLY A 1 83 ? 10.294 0.773 8.784 1.00 89.94 83 GLY A CA 1
ATOM 646 C C . GLY A 1 83 ? 8.803 0.717 9.124 1.00 89.94 83 GLY A C 1
ATOM 647 O O . GLY A 1 83 ? 8.440 0.621 10.296 1.00 89.94 83 GLY A O 1
ATOM 648 N N . LEU A 1 84 ? 7.937 0.862 8.118 1.00 90.69 84 LEU A N 1
ATOM 649 C CA . LEU A 1 84 ? 6.496 0.679 8.274 1.00 90.69 84 LEU A CA 1
ATOM 650 C C . LEU A 1 84 ? 6.168 -0.824 8.353 1.00 90.69 84 LEU A C 1
ATOM 652 O O . LEU A 1 84 ? 6.869 -1.627 7.743 1.00 90.69 84 LEU A O 1
ATOM 656 N N . PRO A 1 85 ? 5.112 -1.220 9.086 1.00 90.00 85 PRO A N 1
ATOM 657 C CA . PRO A 1 85 ? 4.763 -2.633 9.262 1.00 90.00 85 PRO A CA 1
ATOM 658 C C . PRO A 1 85 ? 4.048 -3.249 8.048 1.00 90.00 85 PRO A C 1
ATOM 660 O O . PRO A 1 85 ? 3.831 -4.458 8.015 1.00 90.00 85 PRO A O 1
ATOM 663 N N . TRP A 1 86 ? 3.633 -2.426 7.084 1.00 90.50 86 TRP A N 1
ATOM 664 C CA . TRP A 1 86 ? 2.885 -2.853 5.903 1.00 90.50 86 TRP A CA 1
ATOM 665 C C . TRP A 1 86 ? 3.813 -3.128 4.725 1.00 90.50 86 TRP A C 1
ATOM 667 O O . TRP A 1 86 ? 4.931 -2.619 4.683 1.00 90.50 86 TRP A O 1
ATOM 677 N N . LYS A 1 87 ? 3.334 -3.929 3.774 1.00 89.12 87 LYS A N 1
ATOM 678 C CA . LYS A 1 87 ? 4.041 -4.256 2.534 1.00 89.12 87 LYS A CA 1
ATOM 679 C C . LYS A 1 87 ? 3.572 -3.367 1.386 1.00 89.12 87 LYS A C 1
ATOM 681 O O . LYS A 1 87 ? 2.584 -2.638 1.511 1.00 89.12 87 LYS A O 1
ATOM 686 N N . MET A 1 88 ? 4.331 -3.414 0.300 1.00 90.44 88 MET A N 1
ATOM 687 C CA . MET A 1 88 ? 4.034 -2.707 -0.932 1.00 90.44 88 MET A CA 1
ATOM 688 C C . MET A 1 88 ? 3.776 -3.698 -2.058 1.00 90.44 88 MET A C 1
ATOM 690 O O . MET A 1 88 ? 4.602 -4.559 -2.353 1.00 90.44 88 MET A O 1
ATOM 694 N N . GLU A 1 89 ? 2.646 -3.502 -2.715 1.00 92.19 89 GLU A N 1
ATOM 695 C CA . GLU A 1 89 ? 2.134 -4.351 -3.774 1.00 92.19 89 GLU A CA 1
ATOM 696 C C . GLU A 1 89 ? 2.378 -3.697 -5.145 1.00 92.19 89 GLU A C 1
ATOM 698 O O . GLU A 1 89 ? 2.385 -2.468 -5.298 1.00 92.19 89 GLU A O 1
ATOM 703 N N . GLY A 1 90 ? 2.636 -4.523 -6.151 1.00 87.94 90 GLY A N 1
ATOM 704 C CA . GLY A 1 90 ? 2.745 -4.135 -7.553 1.00 87.94 90 GLY A CA 1
ATOM 705 C C . GLY A 1 90 ? 1.441 -4.403 -8.305 1.00 87.94 90 GLY A C 1
ATOM 706 O O . GLY A 1 90 ? 0.545 -5.075 -7.800 1.00 87.94 90 GLY A O 1
ATOM 707 N N . GLY A 1 91 ? 1.329 -3.889 -9.530 1.00 81.69 91 GLY A N 1
ATOM 708 C CA . GLY A 1 91 ? 0.262 -4.290 -10.457 1.00 81.69 91 GLY A CA 1
ATOM 709 C C . GLY A 1 91 ? 0.633 -5.547 -11.249 1.00 81.69 91 GLY A C 1
ATOM 710 O O . GLY A 1 91 ? 1.811 -5.876 -11.354 1.00 81.69 91 GLY A O 1
ATOM 711 N N . ASP A 1 92 ? -0.350 -6.204 -11.863 1.00 74.75 92 ASP A N 1
ATOM 712 C CA . ASP A 1 92 ? -0.178 -7.465 -12.608 1.00 74.75 92 ASP A CA 1
ATOM 713 C C . ASP A 1 92 ? 0.961 -7.473 -13.652 1.00 74.75 92 ASP A C 1
ATOM 715 O O . ASP A 1 92 ? 1.717 -8.433 -13.745 1.00 74.75 92 ASP A O 1
ATOM 719 N N . LEU A 1 93 ? 1.204 -6.360 -14.355 1.00 64.44 93 LEU A N 1
ATOM 720 C CA . LEU A 1 93 ? 2.336 -6.244 -15.294 1.00 64.44 93 LEU A CA 1
ATOM 721 C C . LEU A 1 93 ? 3.707 -6.569 -14.658 1.00 64.44 93 LEU A C 1
ATOM 723 O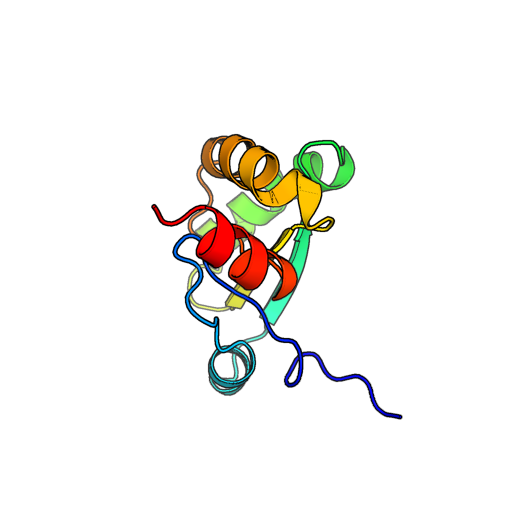 O . LEU A 1 93 ? 4.666 -6.897 -15.362 1.00 64.44 93 LEU A O 1
ATOM 727 N N . PHE A 1 94 ? 3.813 -6.494 -13.327 1.00 71.31 94 PHE A N 1
ATOM 728 C CA . PHE A 1 94 ? 4.974 -6.959 -12.573 1.00 71.31 94 PHE A CA 1
ATOM 729 C C . PHE A 1 94 ? 5.120 -8.465 -12.526 1.00 71.31 94 PHE A C 1
ATOM 731 O O . PHE A 1 94 ? 6.240 -8.948 -12.696 1.00 71.31 94 PHE A O 1
ATOM 738 N N . ARG A 1 95 ? 4.024 -9.209 -12.384 1.00 69.81 95 ARG A N 1
ATOM 739 C CA . ARG A 1 95 ? 4.032 -10.671 -12.457 1.00 69.81 95 ARG A CA 1
ATOM 740 C C . ARG A 1 95 ? 4.603 -11.137 -13.788 1.00 69.81 95 ARG A C 1
ATOM 742 O O . ARG A 1 95 ? 5.551 -11.916 -13.765 1.00 69.81 95 ARG A O 1
ATOM 749 N N . ASP A 1 96 ? 4.144 -10.565 -14.901 1.00 70.38 96 ASP A N 1
ATOM 750 C CA . ASP A 1 96 ? 4.624 -10.912 -16.247 1.00 70.38 96 ASP A CA 1
ATOM 751 C C . ASP A 1 96 ? 6.138 -10.706 -16.405 1.00 70.38 96 ASP A C 1
ATOM 753 O O . ASP A 1 96 ? 6.859 -11.574 -16.913 1.00 70.38 96 ASP A O 1
ATOM 757 N N . ARG A 1 97 ? 6.665 -9.574 -15.921 1.00 63.94 97 ARG A N 1
ATOM 758 C CA . ARG A 1 97 ? 8.112 -9.318 -15.975 1.00 63.94 97 ARG A CA 1
ATOM 759 C C . ARG A 1 97 ? 8.910 -10.178 -15.013 1.00 63.94 97 ARG A C 1
ATOM 761 O O . ARG A 1 97 ? 10.022 -10.559 -15.354 1.00 63.94 97 ARG A O 1
ATOM 768 N N . MET A 1 98 ? 8.377 -10.512 -13.847 1.00 63.19 98 MET A N 1
ATOM 769 C CA . MET A 1 98 ? 9.057 -11.432 -12.943 1.00 63.19 98 MET A CA 1
ATOM 770 C C . MET A 1 98 ? 9.090 -12.859 -13.474 1.00 63.19 98 MET A C 1
ATOM 772 O O . MET A 1 98 ? 10.118 -13.522 -13.352 1.00 63.19 98 MET A O 1
ATOM 776 N N . THR A 1 99 ? 8.018 -13.319 -14.123 1.00 63.22 99 THR A N 1
ATOM 777 C CA . THR A 1 99 ? 8.034 -14.600 -14.835 1.00 63.22 99 THR A CA 1
ATOM 778 C C . THR A 1 99 ? 9.043 -14.602 -15.980 1.00 63.22 99 THR A C 1
ATOM 780 O O . THR A 1 99 ? 9.682 -15.622 -16.199 1.00 63.22 99 THR A O 1
ATOM 783 N N . ALA A 1 100 ? 9.261 -13.461 -16.644 1.00 61.16 100 ALA A N 1
ATOM 784 C CA . ALA A 1 100 ? 10.268 -13.315 -17.699 1.00 61.16 100 ALA A CA 1
ATOM 785 C C . ALA A 1 100 ? 11.724 -13.212 -17.191 1.00 61.16 100 ALA A C 1
ATOM 787 O O . ALA A 1 100 ? 12.650 -13.329 -17.988 1.00 61.16 100 ALA A O 1
ATOM 788 N N . ILE A 1 101 ? 11.942 -12.976 -15.890 1.00 59.41 101 ILE A N 1
ATOM 789 C CA . ILE A 1 101 ? 13.274 -12.908 -15.253 1.00 59.41 101 ILE A CA 1
ATOM 790 C C . ILE A 1 101 ? 13.675 -14.268 -14.642 1.00 59.41 101 ILE A C 1
ATOM 792 O O . ILE A 1 101 ? 14.820 -14.455 -14.229 1.00 59.41 101 ILE A O 1
ATOM 796 N N . LYS A 1 102 ? 12.757 -15.243 -14.593 1.00 44.78 102 LYS A N 1
ATOM 797 C CA . LYS A 1 102 ? 13.054 -16.595 -14.108 1.00 44.78 102 LYS A CA 1
ATOM 798 C C . LYS A 1 102 ? 13.915 -17.335 -15.160 1.00 44.78 102 LYS A C 1
ATOM 800 O O . LYS A 1 102 ? 13.513 -17.332 -16.322 1.00 44.78 102 LYS A O 1
ATOM 805 N N . PRO A 1 103 ? 15.083 -17.896 -14.783 1.00 52.56 103 PRO A N 1
ATOM 806 C CA . PRO A 1 103 ? 15.999 -18.566 -15.713 1.00 52.56 103 PRO A CA 1
ATOM 807 C C . PRO A 1 103 ? 15.414 -19.841 -16.325 1.00 52.56 103 PRO A C 1
ATOM 809 O O . PRO A 1 103 ? 14.554 -20.475 -15.666 1.00 52.56 103 PRO A O 1
#

Radius of gyration: 14.05 Å; chains: 1; bounding box: 35×33×35 Å

Secondary structure (DSSP, 8-state):
----GGG--EE-TTS-EE-HHHHHHT-S-EEEEEE-TT-HHHHHTHHHHHHHHHHSTTT-EEEEEES-GGGHHHHHHHHGGG--SS-EEEETHHHHHHHHH--

Sequence (103 aa):
MKASLRQIELVDESGATYDLAALLANGKPTLVTLWAHWCPNCQAETAGLKTIARTCANKWNVVFVSSRFGDYAEDLTKFKRFGLPWKMEGGDLFRDRMTAIKP